Protein AF-A0A9P6BZ34-F1 (afdb_monomer)

Sequence (80 aa):
VPKMHINGHNVHCQINHSFIYEPHSGMTCGEGIKSAWSEQNHAIAFTKEQNLGHWHDTLDDFNGYWNWMKLHQLCESWVS

Secondary structure (DSSP, 8-state):
--TTTGGGS-HHHHHHT-TTSSTT-----TTHHHHHHHHHHHHHHHHTTS-HHHHHHHHHHHHHHHHHHHHHHHHHHHH-

pLDDT: mean 80.53, std 9.22, range [47.06, 91.62]

Organism: NCBI:txid1400762

Radius of gyration: 18.12 Å; Cα contacts (8 Å, |Δi|>4): 22; chains: 1; bounding box: 41×24×49 Å

Solvent-accessible surface area (backbone atoms only — not comparable to full-atom values): 4892 Å² total; per-residue (Å²): 112,57,84,78,62,33,72,80,48,57,69,70,56,38,57,78,56,30,57,87,76,39,88,91,53,69,99,68,68,77,57,60,64,52,53,56,51,59,56,51,55,66,51,54,72,64,48,73,80,45,55,80,65,59,34,50,54,50,52,51,51,54,52,49,50,54,51,50,53,51,53,50,54,50,56,56,66,76,76,111

Foldseek 3Di:
DDPVVCVPPDPVSCQVPDLVNPPPRDPDPPVVVVVLVVQVVVVVVVLVVDDPVVSVVVVCVSVVVVVVVVVVVVVVVVVD

Mean predicted aligned error: 9.15 Å

Structure (mmCIF, N/CA/C/O backbone):
data_AF-A0A9P6BZ34-F1
#
_entry.id   AF-A0A9P6BZ34-F1
#
loop_
_atom_site.group_PDB
_atom_site.id
_atom_site.type_symbol
_atom_site.label_atom_id
_atom_site.label_alt_id
_atom_site.label_comp_id
_atom_site.label_asym_id
_atom_site.label_entity_id
_atom_site.label_seq_id
_atom_site.pdbx_PDB_ins_code
_atom_site.Cartn_x
_atom_site.Cartn_y
_atom_site.Cartn_z
_atom_site.occupancy
_atom_site.B_iso_or_equiv
_atom_site.auth_seq_id
_atom_site.auth_comp_id
_atom_site.auth_asym_id
_atom_site.auth_atom_id
_atom_site.pdbx_PDB_model_num
ATOM 1 N N . VAL A 1 1 ? -3.943 -3.761 -23.334 1.00 67.44 1 VAL A N 1
ATOM 2 C CA . VAL A 1 1 ? -3.963 -5.209 -23.006 1.00 67.44 1 VAL A CA 1
ATOM 3 C C . VAL A 1 1 ? -3.357 -5.396 -21.617 1.00 67.44 1 VAL A C 1
ATOM 5 O O . VAL A 1 1 ? -2.333 -4.771 -21.369 1.00 67.44 1 VAL A O 1
ATOM 8 N N . PRO A 1 2 ? -3.965 -6.159 -20.688 1.00 75.56 2 PRO A N 1
ATOM 9 C CA . PRO A 1 2 ? -3.378 -6.399 -19.365 1.00 75.56 2 PRO A CA 1
ATOM 10 C C . PRO A 1 2 ? -1.954 -6.975 -19.449 1.00 75.56 2 PRO A C 1
ATOM 12 O O . PRO A 1 2 ? -1.688 -7.797 -20.324 1.00 75.56 2 PRO A O 1
ATOM 15 N N . LYS A 1 3 ? -1.061 -6.586 -18.525 1.00 70.81 3 LYS A N 1
ATOM 16 C CA . LYS A 1 3 ? 0.376 -6.943 -18.536 1.00 70.81 3 LYS A CA 1
ATOM 17 C C . LYS A 1 3 ? 0.637 -8.458 -18.554 1.00 70.81 3 LYS A C 1
ATOM 19 O O . LYS A 1 3 ? 1.574 -8.894 -19.201 1.00 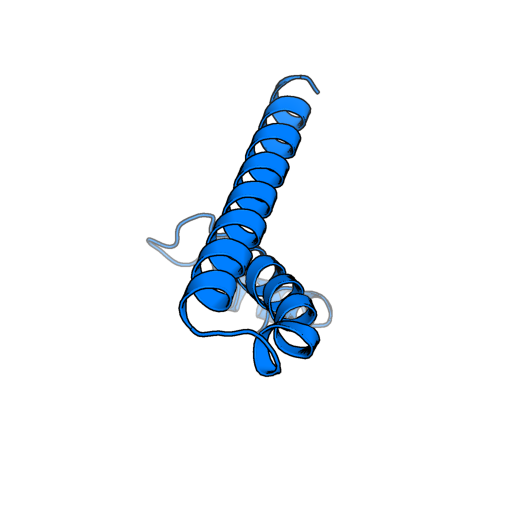70.81 3 LYS A O 1
ATOM 24 N N . MET A 1 4 ? -0.220 -9.259 -17.921 1.00 74.38 4 MET A N 1
ATOM 25 C CA . MET A 1 4 ? -0.127 -10.727 -17.974 1.00 74.38 4 MET A CA 1
ATOM 26 C C . MET A 1 4 ? -0.754 -11.327 -19.235 1.00 74.38 4 MET A C 1
ATOM 28 O O . MET A 1 4 ? -0.318 -12.364 -19.721 1.00 74.38 4 MET A O 1
ATOM 32 N N . HIS A 1 5 ? -1.767 -10.666 -19.799 1.00 82.56 5 HIS A N 1
ATOM 33 C CA . HIS A 1 5 ? -2.467 -11.149 -20.988 1.00 82.56 5 HIS A CA 1
ATOM 34 C C . HIS A 1 5 ? -1.684 -10.866 -22.280 1.00 82.56 5 HIS A C 1
ATOM 36 O O . HIS A 1 5 ? -1.752 -11.653 -23.220 1.00 82.56 5 HIS A O 1
ATOM 42 N N . ILE A 1 6 ? -0.901 -9.781 -22.322 1.00 85.06 6 ILE A N 1
ATOM 43 C CA . ILE A 1 6 ? -0.115 -9.399 -23.505 1.00 85.06 6 ILE A CA 1
ATOM 44 C C . ILE A 1 6 ? 0.999 -10.409 -23.830 1.00 85.06 6 ILE A C 1
ATOM 46 O O . ILE A 1 6 ? 1.387 -10.529 -24.987 1.00 85.06 6 ILE A O 1
ATOM 50 N N . A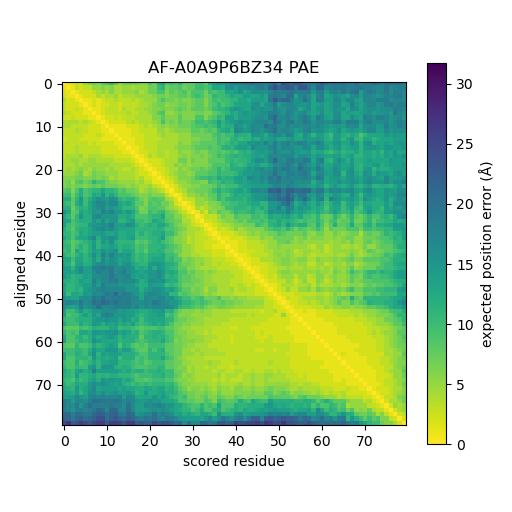SN A 1 7 ? 1.440 -11.208 -22.851 1.00 81.69 7 ASN A N 1
ATOM 51 C CA . ASN A 1 7 ? 2.428 -12.276 -23.054 1.00 81.69 7 ASN A CA 1
ATOM 52 C C . ASN A 1 7 ? 1.937 -1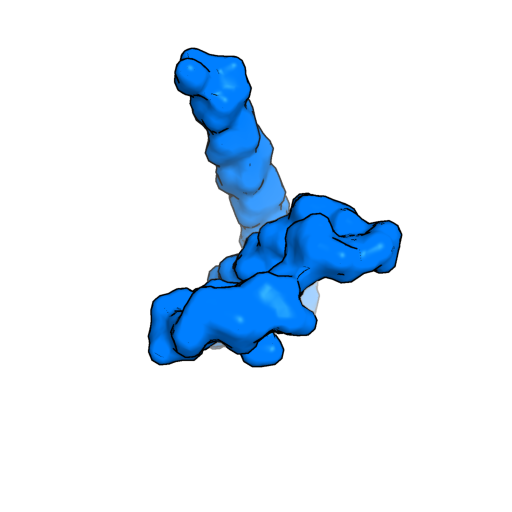3.371 -24.019 1.00 81.69 7 ASN A C 1
ATOM 54 O O .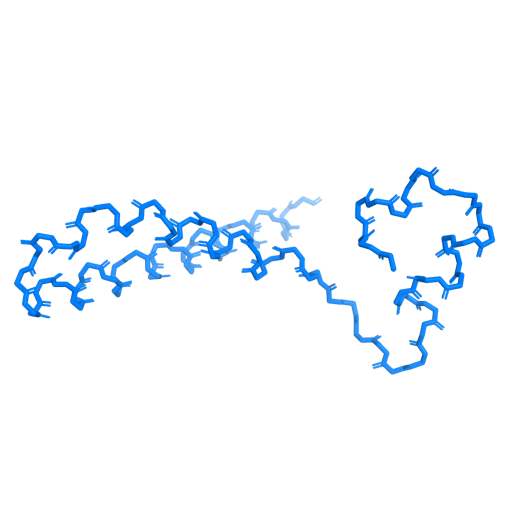 ASN A 1 7 ? 2.750 -14.042 -24.643 1.00 81.69 7 ASN A O 1
ATOM 58 N N . GLY A 1 8 ? 0.616 -13.541 -24.165 1.00 86.25 8 GLY A N 1
AT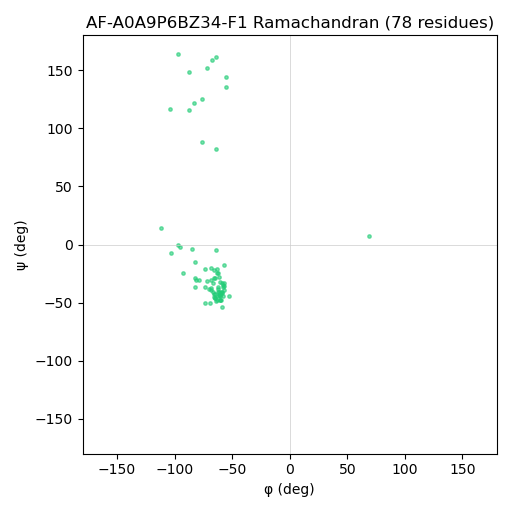OM 59 C CA . GLY A 1 8 ? 0.019 -14.460 -25.140 1.00 86.25 8 GLY A CA 1
ATOM 60 C C . GLY A 1 8 ? -0.145 -13.871 -26.546 1.00 86.25 8 GLY A C 1
ATOM 61 O O . GLY A 1 8 ? -0.605 -14.568 -27.447 1.00 86.25 8 GLY A O 1
ATOM 62 N N . HIS A 1 9 ? 0.181 -12.590 -26.744 1.00 91.50 9 HIS A N 1
ATOM 63 C CA . HIS A 1 9 ? 0.065 -11.904 -28.033 1.00 91.50 9 HIS A CA 1
ATOM 64 C C . HIS A 1 9 ? 1.411 -11.886 -28.765 1.00 91.50 9 HIS A C 1
ATOM 66 O O . HIS A 1 9 ? 2.465 -12.111 -28.173 1.00 91.50 9 HIS A O 1
ATOM 72 N N . ASN A 1 10 ? 1.382 -11.589 -30.067 1.00 90.50 10 ASN A N 1
ATOM 73 C CA . ASN A 1 10 ? 2.599 -11.447 -30.868 1.00 90.50 10 ASN A CA 1
ATOM 74 C C . ASN A 1 10 ? 3.475 -10.263 -30.402 1.00 90.50 10 ASN A C 1
ATOM 76 O O . ASN A 1 10 ? 3.007 -9.335 -29.740 1.00 90.50 10 ASN A O 1
ATOM 80 N N . VAL A 1 11 ? 4.752 -10.283 -30.796 1.00 87.88 11 VAL A N 1
ATOM 81 C CA . VAL A 1 11 ? 5.753 -9.279 -30.388 1.00 87.88 11 VAL A CA 1
ATOM 82 C C . VAL A 1 11 ? 5.332 -7.853 -30.752 1.00 87.88 11 VAL A C 1
ATOM 84 O O . VAL A 1 11 ? 5.503 -6.939 -29.953 1.00 87.88 11 VAL A O 1
ATOM 87 N N . HIS A 1 12 ? 4.721 -7.649 -31.920 1.00 88.00 12 HIS A N 1
ATOM 88 C CA . HIS A 1 12 ? 4.254 -6.324 -32.336 1.00 88.00 12 HIS A CA 1
ATOM 89 C C . HIS A 1 12 ? 3.200 -5.757 -31.369 1.00 88.00 12 HIS A C 1
ATOM 91 O O . HIS A 1 12 ? 3.235 -4.582 -31.007 1.00 88.00 12 HIS A O 1
ATOM 97 N N . CYS A 1 13 ? 2.278 -6.601 -30.906 1.00 86.44 13 CYS A N 1
ATOM 98 C CA . CYS A 1 13 ? 1.273 -6.240 -29.913 1.00 86.44 13 CYS A CA 1
ATOM 99 C C . CYS A 1 13 ? 1.917 -5.932 -28.551 1.00 86.44 13 CYS A C 1
ATOM 101 O O . CYS A 1 13 ? 1.542 -4.959 -27.896 1.00 86.44 13 CYS A O 1
ATOM 103 N N . GLN A 1 14 ? 2.915 -6.726 -28.148 1.00 85.94 14 GLN A N 1
ATOM 104 C CA . GLN A 1 14 ? 3.654 -6.517 -26.900 1.00 85.94 14 GLN A CA 1
ATOM 105 C C . GLN A 1 14 ? 4.371 -5.166 -26.874 1.00 85.94 14 GLN A C 1
ATOM 107 O O . GLN A 1 14 ? 4.308 -4.477 -25.860 1.00 85.94 14 GLN A O 1
ATOM 112 N N . ILE A 1 15 ? 4.992 -4.759 -27.983 1.00 85.25 15 ILE A N 1
ATOM 113 C CA . ILE A 1 15 ? 5.689 -3.470 -28.088 1.00 85.25 15 ILE A CA 1
ATOM 114 C C . ILE A 1 15 ? 4.685 -2.311 -28.069 1.00 85.25 15 ILE A C 1
ATOM 116 O O . ILE A 1 15 ? 4.816 -1.417 -27.239 1.00 85.25 15 ILE A O 1
ATOM 120 N N . ASN A 1 16 ? 3.641 -2.360 -28.904 1.00 86.00 16 ASN A N 1
ATOM 121 C CA . ASN A 1 16 ? 2.643 -1.284 -28.994 1.00 86.00 16 ASN A CA 1
ATOM 122 C C . ASN A 1 16 ? 1.836 -1.063 -27.707 1.00 86.00 16 ASN A C 1
ATOM 124 O O . ASN A 1 16 ? 1.278 0.011 -27.511 1.00 86.00 16 ASN A O 1
ATOM 128 N N . HIS A 1 17 ? 1.719 -2.078 -26.850 1.00 82.00 17 HIS A N 1
ATOM 129 C CA . HIS A 1 17 ? 0.982 -1.986 -25.587 1.00 82.00 17 HIS A CA 1
ATOM 130 C C . HIS A 1 17 ? 1.884 -2.050 -24.354 1.00 82.00 17 HIS A C 1
ATOM 132 O O . HIS A 1 17 ? 1.395 -2.252 -23.238 1.00 82.00 17 HIS A O 1
ATOM 138 N N . SER A 1 18 ? 3.195 -1.892 -24.529 1.00 82.00 18 SER A N 1
ATOM 139 C CA . SER A 1 18 ? 4.124 -1.841 -23.412 1.00 82.00 18 SER A CA 1
ATOM 140 C C . SER A 1 18 ? 4.245 -0.416 -22.897 1.00 82.00 18 SER A C 1
ATOM 142 O O . SER A 1 18 ? 4.811 0.457 -23.546 1.00 82.00 18 SER A O 1
ATOM 144 N N . PHE A 1 19 ? 3.813 -0.224 -21.652 1.00 75.88 19 PHE A N 1
ATOM 145 C CA . PHE A 1 19 ? 4.036 1.012 -20.904 1.00 75.88 19 PHE A CA 1
ATOM 146 C C . PHE A 1 19 ? 5.518 1.393 -20.776 1.00 75.88 19 PHE A C 1
ATOM 148 O O . PHE A 1 19 ? 5.817 2.546 -20.525 1.00 75.88 19 PHE A O 1
ATOM 155 N N . ILE A 1 20 ? 6.458 0.466 -20.993 1.00 78.38 20 ILE A N 1
ATOM 156 C CA . ILE A 1 20 ? 7.898 0.774 -20.965 1.00 78.38 20 ILE A CA 1
ATOM 157 C C . ILE A 1 20 ? 8.298 1.665 -22.152 1.00 78.38 20 ILE A C 1
ATOM 159 O O . ILE A 1 20 ? 9.230 2.453 -22.035 1.00 78.38 20 ILE A O 1
ATOM 163 N N . TYR A 1 21 ? 7.604 1.545 -23.287 1.00 79.94 21 TYR A N 1
ATOM 164 C CA . TYR A 1 21 ? 7.884 2.336 -24.489 1.00 79.94 21 TYR A CA 1
ATOM 165 C C . TYR A 1 21 ? 6.995 3.580 -24.599 1.00 79.94 21 TYR A C 1
ATOM 167 O O . TYR A 1 21 ? 7.166 4.363 -25.531 1.00 79.94 21 TYR A O 1
ATOM 175 N N . GLU A 1 22 ? 6.070 3.777 -23.654 1.00 80.50 22 GLU A N 1
ATOM 176 C CA . GLU A 1 22 ? 5.185 4.936 -23.634 1.00 80.50 22 GLU A CA 1
ATOM 177 C C . GLU A 1 22 ? 5.908 6.133 -22.986 1.00 80.50 22 GLU A C 1
ATOM 179 O O . GLU A 1 22 ? 6.334 6.043 -21.825 1.00 80.50 22 GLU A O 1
ATOM 184 N N . PRO A 1 23 ? 6.060 7.267 -23.695 1.00 80.38 23 PRO A N 1
ATOM 185 C CA . PRO A 1 23 ? 6.716 8.448 -23.150 1.00 80.38 23 PRO A CA 1
ATOM 186 C C . PRO A 1 23 ? 6.055 8.907 -21.846 1.00 80.38 23 PRO A C 1
ATOM 188 O O . PRO A 1 23 ? 4.834 9.021 -21.766 1.00 80.38 23 PRO A O 1
ATOM 191 N N . HIS A 1 24 ? 6.871 9.237 -20.842 1.00 80.94 24 HIS A N 1
ATOM 192 C CA . HIS A 1 24 ? 6.435 9.684 -19.506 1.00 80.94 24 HIS A CA 1
ATOM 193 C C . HIS A 1 24 ? 5.753 8.613 -18.643 1.00 80.94 24 HIS A C 1
ATOM 195 O 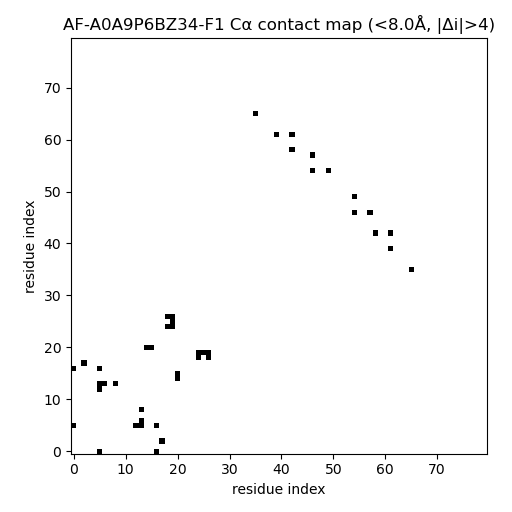O . HIS A 1 24 ? 5.267 8.924 -17.553 1.00 80.94 24 HIS A O 1
ATOM 201 N N . SER A 1 25 ? 5.737 7.352 -19.073 1.00 77.75 25 SER A N 1
ATOM 202 C CA . SER A 1 25 ? 5.291 6.268 -18.208 1.00 77.75 25 SER A CA 1
ATOM 203 C C . SER A 1 25 ? 6.377 5.921 -17.188 1.00 77.75 25 SER A C 1
ATOM 205 O O . SER A 1 25 ? 7.523 5.640 -17.538 1.00 77.75 25 SER A O 1
ATOM 207 N N . GLY A 1 26 ? 6.029 5.948 -15.902 1.00 72.00 26 GLY A N 1
ATOM 208 C CA . GLY A 1 26 ? 6.902 5.422 -14.856 1.00 72.00 26 GLY A CA 1
ATOM 209 C C . GLY A 1 26 ? 6.942 3.894 -14.902 1.00 72.00 26 GLY A C 1
ATOM 210 O O . GLY A 1 26 ? 5.947 3.259 -15.262 1.00 72.00 26 GLY A O 1
ATOM 211 N N . MET A 1 27 ? 8.054 3.289 -14.462 1.00 70.69 27 MET A N 1
ATOM 212 C CA . MET A 1 27 ? 8.098 1.856 -14.142 1.00 70.69 27 MET A CA 1
ATOM 213 C C . MET A 1 27 ? 7.167 1.574 -12.961 1.00 70.69 27 MET A C 1
ATOM 215 O O . MET A 1 27 ? 7.565 1.535 -11.801 1.00 70.69 27 MET A O 1
ATOM 219 N N . THR A 1 28 ? 5.888 1.427 -13.271 1.00 64.88 28 THR A N 1
ATOM 220 C CA . THR A 1 28 ? 4.830 1.179 -12.309 1.00 64.88 28 THR A CA 1
ATOM 221 C C . THR A 1 28 ? 4.451 -0.289 -12.400 1.00 64.88 28 THR A C 1
ATOM 223 O O . THR A 1 28 ? 3.966 -0.778 -13.423 1.00 64.88 28 THR A O 1
ATOM 226 N N . CYS A 1 29 ? 4.674 -1.023 -11.312 1.00 66.69 29 CYS A N 1
ATOM 227 C CA . CYS A 1 29 ? 4.081 -2.341 -11.159 1.00 66.69 29 CYS A CA 1
ATOM 228 C C . CYS A 1 29 ? 2.600 -2.159 -10.800 1.00 66.69 29 CYS A C 1
ATOM 230 O O . CYS A 1 29 ? 2.228 -2.085 -9.630 1.00 66.69 29 CYS A O 1
ATOM 232 N N . GLY A 1 30 ? 1.742 -2.065 -11.819 1.00 64.88 30 GLY A N 1
ATOM 233 C CA . GLY A 1 3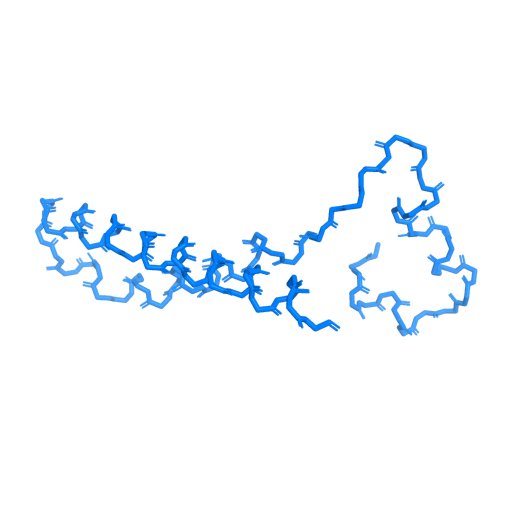0 ? 0.288 -1.951 -11.645 1.00 64.88 30 GLY A CA 1
ATOM 234 C C . GLY A 1 30 ? -0.372 -3.179 -10.998 1.00 64.88 30 GLY A C 1
ATOM 235 O O . GLY A 1 30 ? -1.574 -3.163 -10.740 1.00 64.88 30 GLY A O 1
ATOM 236 N N . GLU A 1 31 ? 0.382 -4.248 -10.740 1.00 67.19 31 GLU A N 1
ATOM 237 C CA . GLU A 1 31 ? -0.083 -5.414 -9.983 1.00 67.19 31 GLU A CA 1
ATOM 238 C C . GLU A 1 31 ? -0.028 -5.189 -8.473 1.00 67.19 31 GLU A C 1
ATOM 240 O O . GLU A 1 31 ? -0.907 -5.681 -7.770 1.00 67.19 31 GLU A O 1
ATOM 245 N N . GLY A 1 32 ? 0.907 -4.372 -7.972 1.00 64.94 32 GLY A N 1
ATOM 246 C CA . GLY A 1 32 ? 1.061 -4.145 -6.531 1.00 64.94 32 GLY A CA 1
ATOM 247 C C . GLY A 1 32 ? -0.211 -3.610 -5.864 1.00 64.94 32 GLY A C 1
ATOM 248 O O . GLY A 1 32 ? -0.561 -4.027 -4.761 1.00 64.94 32 GLY A O 1
ATOM 249 N N . ILE A 1 33 ? -0.961 -2.748 -6.560 1.00 66.44 33 ILE A N 1
ATOM 250 C CA . ILE A 1 33 ? -2.240 -2.228 -6.055 1.00 66.44 33 ILE A CA 1
ATOM 251 C C . ILE A 1 33 ? -3.359 -3.279 -6.069 1.00 66.44 33 ILE A C 1
ATOM 253 O O . ILE A 1 33 ? -4.223 -3.276 -5.195 1.00 66.44 33 ILE A O 1
ATOM 257 N N . LYS A 1 34 ? -3.331 -4.210 -7.029 1.00 68.38 34 LYS A N 1
ATOM 258 C CA . LYS A 1 34 ? -4.327 -5.284 -7.138 1.00 68.38 34 LYS A CA 1
ATOM 259 C C . LYS A 1 34 ? -4.120 -6.352 -6.070 1.00 68.38 34 LYS A C 1
ATOM 261 O O . LYS A 1 34 ? -5.105 -6.852 -5.535 1.00 68.38 34 LYS A O 1
ATOM 266 N N . SER A 1 35 ? -2.869 -6.655 -5.728 1.00 70.06 35 SER A N 1
ATOM 267 C CA . SER A 1 35 ? -2.549 -7.601 -4.655 1.00 70.06 35 SER A CA 1
ATOM 268 C C . SER A 1 35 ? -3.016 -7.087 -3.294 1.00 70.06 35 SER A C 1
ATOM 270 O O . SER A 1 35 ? -3.698 -7.811 -2.580 1.00 70.06 35 SER A O 1
ATOM 272 N N . ALA A 1 36 ? -2.759 -5.814 -2.971 1.00 73.12 36 ALA A N 1
ATOM 273 C CA . ALA A 1 36 ? -3.240 -5.220 -1.720 1.00 73.12 36 ALA A CA 1
ATOM 274 C C . ALA A 1 36 ? -4.774 -5.278 -1.598 1.00 73.12 36 ALA A C 1
ATOM 276 O O . ALA A 1 36 ? -5.305 -5.612 -0.541 1.00 73.12 36 ALA A O 1
ATOM 277 N N . TRP A 1 37 ? -5.487 -5.016 -2.697 1.00 77.69 37 TRP A N 1
ATOM 278 C CA . TRP A 1 37 ? -6.945 -5.116 -2.730 1.00 77.69 37 TRP A CA 1
ATOM 279 C C . TRP A 1 37 ? -7.456 -6.556 -2.552 1.00 77.69 37 TRP A C 1
ATOM 281 O O . TRP A 1 37 ? -8.399 -6.784 -1.796 1.00 77.69 37 TRP A O 1
ATOM 291 N N . SER A 1 38 ? -6.824 -7.540 -3.203 1.00 82.12 38 SER A N 1
ATOM 292 C CA . SER A 1 38 ? -7.182 -8.959 -3.043 1.00 82.12 38 SER A CA 1
ATOM 293 C C . SER A 1 38 ? -7.097 -9.410 -1.588 1.00 82.12 38 SER A C 1
ATOM 295 O O . SER A 1 38 ? -7.904 -10.209 -1.130 1.00 82.12 38 SER A O 1
ATOM 297 N N . GLU A 1 39 ? -6.128 -8.885 -0.857 1.00 78.62 39 GLU A N 1
ATOM 298 C CA . GLU A 1 39 ? -5.861 -9.304 0.510 1.00 78.62 39 GLU A CA 1
ATOM 299 C C . GLU A 1 39 ? -6.790 -8.609 1.499 1.00 78.62 39 GLU A C 1
ATOM 301 O O . GLU A 1 39 ? -7.310 -9.238 2.418 1.00 78.62 39 GLU A O 1
ATOM 306 N N . GLN A 1 40 ? -7.115 -7.339 1.249 1.00 81.56 40 GLN A N 1
ATOM 307 C CA . GLN A 1 40 ? -8.194 -6.653 1.959 1.00 81.56 40 GLN A CA 1
ATOM 308 C C . GLN A 1 40 ? -9.542 -7.364 1.772 1.00 81.56 40 GLN A C 1
ATOM 310 O O . GLN A 1 40 ? -10.336 -7.411 2.710 1.00 81.56 40 GLN A O 1
ATOM 315 N N . ASN A 1 41 ? -9.797 -7.984 0.612 1.00 83.88 41 ASN A N 1
ATOM 316 C CA . ASN A 1 41 ? -11.026 -8.753 0.397 1.00 83.88 41 ASN A CA 1
ATOM 317 C C . ASN A 1 41 ? -11.162 -9.951 1.352 1.00 83.88 41 ASN A C 1
ATOM 319 O O . ASN A 1 41 ? -12.288 -10.311 1.697 1.00 83.88 41 ASN A O 1
ATOM 323 N N . HIS A 1 42 ? -10.061 -10.538 1.834 1.00 80.62 42 HIS A N 1
ATOM 324 C CA . HIS A 1 42 ? -10.124 -11.575 2.870 1.00 80.62 42 HIS A CA 1
ATOM 325 C C . HIS A 1 42 ? -10.634 -11.016 4.206 1.00 80.62 42 HIS A C 1
ATOM 327 O O . HIS A 1 42 ? -11.377 -11.695 4.917 1.00 80.62 42 HIS A O 1
ATOM 333 N N . ALA A 1 43 ? -10.320 -9.754 4.516 1.00 81.12 43 ALA A N 1
ATOM 334 C CA . ALA A 1 43 ? -10.791 -9.097 5.729 1.00 81.12 43 ALA A CA 1
ATOM 335 C C . ALA A 1 43 ? -12.278 -8.708 5.685 1.00 81.12 43 ALA A C 1
ATOM 337 O O . ALA A 1 43 ? -12.923 -8.585 6.729 1.00 81.12 43 ALA A O 1
ATOM 338 N N . ILE A 1 44 ? -12.867 -8.582 4.490 1.00 81.19 44 ILE A N 1
ATOM 339 C CA . ILE A 1 44 ? -14.279 -8.201 4.299 1.00 81.19 44 ILE A CA 1
ATOM 340 C C . ILE A 1 44 ? -15.249 -9.193 4.956 1.00 81.19 44 ILE A C 1
ATOM 342 O O . ILE A 1 44 ? -16.337 -8.805 5.377 1.00 81.19 44 ILE A O 1
ATOM 346 N N . ALA A 1 45 ? -14.906 -10.481 5.025 1.00 81.44 45 ALA A N 1
ATOM 347 C CA . ALA A 1 45 ? -15.827 -11.496 5.532 1.00 81.44 45 ALA A CA 1
ATOM 348 C C . ALA A 1 45 ? -16.146 -11.305 7.023 1.00 81.44 45 ALA A C 1
ATOM 350 O O . ALA A 1 45 ? -17.314 -11.348 7.397 1.00 81.44 45 ALA A O 1
ATOM 351 N N . PHE A 1 46 ? -15.130 -11.045 7.850 1.00 79.94 46 PHE A N 1
ATOM 352 C CA . PHE A 1 46 ? -15.294 -10.946 9.303 1.00 79.94 46 PHE A CA 1
ATOM 353 C C . PHE A 1 46 ? -15.549 -9.512 9.789 1.00 79.94 46 PHE A C 1
ATOM 355 O O . PHE A 1 46 ? -16.199 -9.313 10.811 1.00 79.94 46 PHE A O 1
ATOM 362 N N . THR A 1 47 ? -15.119 -8.499 9.028 1.00 85.38 47 THR A N 1
ATOM 363 C CA . THR A 1 47 ? -15.366 -7.077 9.337 1.00 85.38 47 THR A CA 1
ATOM 364 C C . THR A 1 47 ? -16.848 -6.689 9.330 1.00 85.38 47 THR A C 1
ATOM 366 O O . THR A 1 47 ? -17.222 -5.708 9.965 1.00 85.38 47 THR A O 1
ATOM 369 N N . LYS A 1 48 ? -17.709 -7.472 8.667 1.00 85.50 48 LYS A N 1
ATOM 370 C CA . LYS A 1 48 ? -19.164 -7.237 8.588 1.00 85.50 48 LYS A CA 1
ATOM 371 C C . LYS A 1 48 ? -19.899 -7.372 9.918 1.00 85.50 48 LYS A C 1
ATOM 373 O O . LYS A 1 48 ? -20.946 -6.757 10.087 1.00 85.50 48 LYS A O 1
ATOM 378 N N . GLU A 1 49 ? -19.387 -8.196 10.824 1.00 89.75 49 GLU A N 1
ATOM 379 C CA . GLU A 1 49 ? -20.035 -8.497 12.108 1.00 89.75 49 GLU A CA 1
ATOM 380 C C . GLU A 1 49 ? -19.473 -7.647 13.255 1.00 89.75 49 GLU A C 1
ATOM 382 O O . GLU A 1 49 ? -19.893 -7.769 14.405 1.00 89.75 49 GLU A O 1
ATOM 387 N N . GLN A 1 50 ? -18.502 -6.786 12.955 1.00 90.75 50 GLN A N 1
ATOM 388 C CA . GLN A 1 50 ? -17.763 -6.043 13.962 1.00 90.75 50 GLN A CA 1
ATOM 389 C C . GLN A 1 50 ? -18.460 -4.734 14.313 1.00 90.75 50 GLN A C 1
ATOM 391 O O . GLN A 1 50 ? -19.131 -4.106 13.493 1.00 90.75 50 GLN A O 1
ATOM 396 N N . ASN A 1 51 ? -18.298 -4.311 15.567 1.00 90.56 51 ASN A N 1
ATOM 397 C CA . ASN A 1 51 ? -18.770 -3.001 15.994 1.00 90.56 51 ASN A CA 1
ATOM 398 C C . ASN A 1 51 ? -17.945 -1.887 15.312 1.00 90.56 51 ASN A C 1
ATOM 400 O O . ASN A 1 51 ? -16.830 -2.116 14.850 1.00 90.56 51 ASN A O 1
ATOM 404 N N . LEU A 1 52 ? -18.498 -0.674 15.244 1.00 81.62 52 LEU A N 1
ATOM 405 C CA . LEU A 1 52 ? -17.942 0.425 14.440 1.00 81.62 52 LEU A CA 1
ATOM 406 C C . LEU A 1 52 ? -16.495 0.807 14.804 1.00 81.62 52 LEU A C 1
ATOM 408 O O . LEU A 1 52 ? -15.725 1.169 13.921 1.00 81.62 52 LEU A O 1
ATOM 412 N N . GLY A 1 53 ? -16.132 0.725 16.089 1.00 88.56 53 GLY A N 1
ATOM 413 C CA .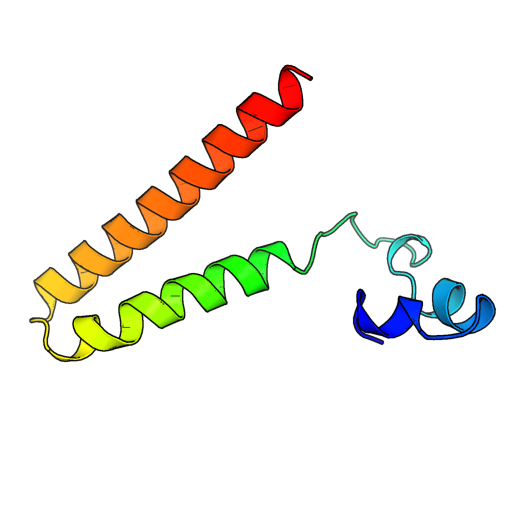 GLY A 1 53 ? -14.766 0.995 16.548 1.00 88.56 53 GLY A CA 1
ATOM 414 C C . GLY A 1 53 ? -13.811 -0.138 16.184 1.00 88.56 53 GLY A C 1
ATOM 415 O O . GLY A 1 53 ? -12.803 0.082 15.526 1.00 88.56 53 GLY A O 1
ATOM 416 N N . HIS A 1 54 ? -14.195 -1.370 16.511 1.00 87.00 54 HIS A N 1
ATOM 417 C CA . HIS A 1 54 ? -13.383 -2.558 16.258 1.00 87.00 54 HIS A CA 1
ATOM 418 C C . HIS A 1 54 ? -13.184 -2.819 14.758 1.00 87.00 54 HIS A C 1
ATOM 420 O O . HIS A 1 54 ? -12.159 -3.360 14.350 1.00 87.00 54 HIS A O 1
ATOM 426 N N . TRP A 1 55 ? -14.143 -2.407 13.924 1.00 89.75 55 TRP A N 1
ATOM 427 C CA . TRP A 1 55 ? -14.009 -2.422 12.471 1.00 89.75 55 TRP A CA 1
ATOM 428 C C . TRP A 1 55 ? -12.853 -1.540 11.984 1.00 89.75 55 TRP A C 1
ATOM 430 O O . TRP A 1 55 ? -12.046 -1.992 11.172 1.00 89.75 55 TRP A O 1
ATOM 440 N N . HIS A 1 56 ? -12.759 -0.307 12.487 1.00 89.31 56 HIS A N 1
ATOM 441 C CA . HIS A 1 56 ? -11.665 0.600 12.143 1.00 89.31 56 HIS A CA 1
ATOM 442 C C . HIS A 1 56 ? -10.319 0.061 12.620 1.00 89.31 56 HIS A C 1
ATOM 444 O O . HIS A 1 56 ? -9.401 -0.030 11.809 1.00 89.31 56 HIS A O 1
ATOM 450 N N . ASP A 1 57 ? -10.231 -0.362 13.882 1.00 91.62 57 ASP A N 1
ATOM 451 C CA . ASP A 1 57 ? -8.981 -0.878 14.456 1.00 91.62 57 ASP A CA 1
ATOM 452 C C . ASP A 1 57 ? -8.472 -2.096 13.666 1.00 91.62 57 ASP A C 1
ATOM 454 O O . ASP A 1 57 ? -7.299 -2.189 13.311 1.00 91.62 57 ASP A O 1
ATOM 458 N N . THR A 1 58 ? -9.388 -2.988 13.278 1.00 90.19 58 THR A N 1
ATOM 459 C CA . THR A 1 58 ? -9.081 -4.158 12.446 1.00 90.19 58 THR A CA 1
ATOM 460 C C . THR A 1 58 ? -8.514 -3.775 11.081 1.00 90.19 58 THR A C 1
ATOM 462 O O . THR A 1 58 ? -7.570 -4.406 10.606 1.00 90.19 58 THR A O 1
ATOM 465 N N . LEU A 1 59 ? -9.104 -2.783 10.408 1.00 89.19 59 LEU A N 1
ATOM 466 C CA . LEU A 1 59 ? -8.626 -2.351 9.095 1.00 89.19 59 LEU A CA 1
ATOM 467 C C . LEU A 1 59 ? -7.255 -1.675 9.184 1.00 89.19 59 LEU A C 1
ATOM 469 O O . LEU A 1 59 ? -6.426 -1.884 8.294 1.00 89.19 59 LEU A O 1
ATOM 473 N N . ASP A 1 60 ? -7.008 -0.902 10.240 1.00 91.44 60 ASP A N 1
ATOM 474 C CA . ASP A 1 60 ? -5.712 -0.269 10.484 1.00 91.44 60 ASP A CA 1
ATOM 475 C C . ASP A 1 60 ? -4.620 -1.313 10.740 1.00 91.44 60 ASP A C 1
ATOM 477 O O . ASP A 1 60 ? -3.576 -1.268 10.084 1.00 91.44 60 ASP A O 1
ATOM 481 N N . ASP A 1 61 ? -4.888 -2.319 11.577 1.00 90.75 61 ASP A N 1
ATOM 482 C CA . ASP A 1 61 ? -3.962 -3.431 11.818 1.00 90.75 61 ASP A CA 1
ATOM 483 C C . ASP A 1 61 ? -3.662 -4.210 10.531 1.00 90.75 61 ASP A C 1
ATOM 485 O O . ASP A 1 61 ? -2.504 -4.510 10.222 1.00 90.75 61 ASP A O 1
ATOM 489 N N . PHE A 1 62 ? -4.689 -4.497 9.726 1.00 89.94 62 PHE A N 1
ATOM 490 C CA . PHE A 1 62 ? -4.534 -5.249 8.481 1.00 89.94 62 PHE A CA 1
ATOM 491 C C . PHE A 1 62 ? -3.693 -4.484 7.448 1.00 89.94 62 PHE A C 1
ATOM 493 O O . PHE A 1 62 ? -2.804 -5.047 6.798 1.00 89.94 62 PHE A O 1
ATOM 500 N N . ASN A 1 63 ? -3.935 -3.178 7.312 1.00 88.81 63 ASN A N 1
ATOM 501 C CA . ASN A 1 63 ? -3.161 -2.311 6.427 1.00 88.81 63 ASN A CA 1
ATOM 502 C C . ASN A 1 63 ? -1.731 -2.096 6.949 1.00 88.81 63 ASN A C 1
ATOM 504 O O . ASN A 1 63 ? -0.783 -2.087 6.156 1.00 88.81 63 ASN A O 1
ATOM 508 N N . GLY A 1 64 ? -1.562 -1.965 8.267 1.00 91.12 64 GLY A N 1
ATOM 509 C CA . GLY A 1 64 ? -0.269 -1.869 8.941 1.00 91.12 64 GLY A CA 1
ATOM 510 C C . GLY A 1 64 ? 0.590 -3.110 8.706 1.00 91.12 64 GLY A C 1
ATOM 511 O O . GLY A 1 64 ? 1.736 -2.990 8.264 1.00 91.12 64 GLY A O 1
ATOM 512 N N . TYR A 1 65 ? 0.014 -4.301 8.881 1.00 89.12 65 TYR A N 1
ATOM 513 C CA . TYR A 1 65 ? 0.665 -5.572 8.565 1.00 89.12 65 TYR A CA 1
ATOM 514 C C . TYR A 1 65 ? 1.085 -5.649 7.091 1.00 89.12 65 TYR A C 1
ATOM 516 O O . TYR A 1 65 ? 2.223 -6.009 6.781 1.00 89.12 65 TYR A O 1
ATOM 524 N N . TRP A 1 66 ? 0.217 -5.229 6.166 1.00 86.12 66 TRP A N 1
ATOM 525 C CA . TRP A 1 66 ? 0.566 -5.196 4.745 1.00 86.12 66 TRP A CA 1
ATOM 526 C C . TRP A 1 66 ? 1.718 -4.247 4.424 1.00 86.12 66 TRP A C 1
ATOM 528 O O . TRP A 1 66 ? 2.544 -4.542 3.559 1.00 86.12 66 TRP A O 1
ATOM 538 N N . ASN A 1 67 ? 1.800 -3.104 5.100 1.00 87.88 67 ASN A N 1
ATOM 539 C CA . ASN A 1 67 ? 2.924 -2.187 4.940 1.00 87.88 67 ASN A CA 1
ATOM 540 C C . ASN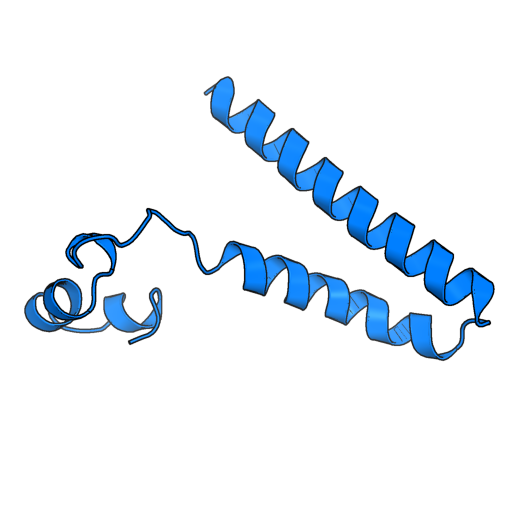 A 1 67 ? 4.221 -2.778 5.504 1.00 87.88 67 ASN A C 1
ATOM 542 O O . ASN A 1 67 ? 5.264 -2.662 4.860 1.00 87.88 67 ASN A O 1
ATOM 546 N N . TRP A 1 68 ? 4.148 -3.470 6.642 1.00 89.00 68 TRP A N 1
ATOM 547 C CA . TRP A 1 68 ? 5.282 -4.192 7.215 1.00 89.00 68 TRP A CA 1
ATOM 548 C C . TRP A 1 68 ? 5.825 -5.269 6.265 1.00 89.00 68 TRP A C 1
ATOM 550 O O . TRP A 1 68 ? 7.024 -5.304 5.994 1.00 89.00 68 TRP A O 1
ATOM 560 N N . MET A 1 69 ? 4.949 -6.093 5.684 1.00 87.56 69 MET A N 1
ATOM 561 C CA . MET A 1 69 ? 5.351 -7.133 4.730 1.00 87.56 69 MET A CA 1
ATOM 562 C C . MET A 1 69 ? 6.059 -6.553 3.499 1.00 87.56 69 MET A C 1
ATOM 564 O O . MET A 1 69 ? 7.079 -7.091 3.068 1.00 87.56 69 MET A O 1
ATOM 568 N N . LYS A 1 70 ? 5.574 -5.423 2.964 1.00 83.94 70 LYS A N 1
ATOM 569 C CA . LYS A 1 70 ? 6.241 -4.716 1.855 1.00 83.94 70 LYS A CA 1
ATOM 570 C C . LYS A 1 70 ? 7.631 -4.225 2.257 1.00 83.94 70 LYS A C 1
ATOM 572 O O . LYS A 1 70 ? 8.569 -4.377 1.483 1.00 83.94 70 LYS A O 1
ATOM 577 N N . LEU A 1 71 ? 7.772 -3.647 3.451 1.00 88.00 71 LEU A N 1
ATOM 578 C CA . LEU A 1 71 ? 9.061 -3.171 3.955 1.00 88.00 71 LEU A CA 1
ATOM 579 C C . LEU A 1 71 ? 10.069 -4.320 4.093 1.00 88.00 71 LEU A C 1
ATOM 581 O O . LEU A 1 71 ? 11.221 -4.170 3.690 1.00 88.00 71 LEU A O 1
ATOM 585 N N . HIS A 1 72 ? 9.628 -5.464 4.617 1.00 87.75 72 HIS A N 1
ATOM 586 C CA . HIS A 1 72 ? 10.473 -6.646 4.764 1.00 87.75 72 HIS A CA 1
ATOM 587 C C . HIS A 1 72 ? 10.945 -7.185 3.406 1.00 87.75 72 HIS A C 1
ATOM 589 O O . HIS A 1 72 ? 12.140 -7.381 3.210 1.00 87.75 72 HIS A O 1
ATOM 595 N N . GLN A 1 73 ? 10.029 -7.339 2.444 1.00 81.94 73 GLN A N 1
ATOM 596 C CA . GLN A 1 73 ? 10.356 -7.798 1.085 1.00 81.94 73 GLN A CA 1
ATOM 597 C C . GLN A 1 73 ? 11.297 -6.839 0.354 1.00 81.94 73 GLN A C 1
ATOM 599 O O . GLN A 1 73 ? 12.202 -7.274 -0.355 1.00 81.94 73 GLN A O 1
ATOM 604 N N . LEU A 1 74 ? 11.106 -5.528 0.541 1.00 80.81 74 LEU A N 1
ATOM 605 C CA . LEU A 1 74 ? 12.048 -4.541 0.032 1.00 80.81 74 LEU A CA 1
ATOM 606 C C . LEU A 1 74 ? 13.426 -4.796 0.635 1.00 80.81 74 LEU A C 1
ATOM 608 O O . LEU A 1 74 ? 14.366 -4.987 -0.126 1.00 80.81 74 LEU A O 1
ATOM 612 N N . CYS A 1 75 ? 13.543 -4.866 1.964 1.00 75.38 75 CYS A N 1
ATOM 613 C CA . CYS A 1 75 ? 14.814 -5.103 2.656 1.00 75.38 75 CYS A CA 1
ATOM 614 C C . CYS A 1 75 ? 15.544 -6.358 2.144 1.00 75.38 75 CYS A C 1
ATOM 616 O O . CYS A 1 75 ? 16.735 -6.290 1.858 1.00 75.38 75 CYS A O 1
ATOM 618 N N . GLU A 1 76 ? 14.831 -7.469 1.944 1.00 70.00 76 GLU A N 1
ATOM 619 C CA . GLU A 1 76 ? 15.407 -8.701 1.384 1.00 70.00 76 GLU A CA 1
ATOM 620 C C . GLU A 1 76 ? 15.949 -8.509 -0.040 1.00 70.00 76 GLU A C 1
ATOM 622 O O . GLU A 1 76 ? 17.042 -8.982 -0.343 1.00 70.00 76 GLU A O 1
ATOM 627 N N . SER A 1 77 ? 15.243 -7.758 -0.893 1.00 67.00 77 SER A N 1
ATOM 628 C CA . SER A 1 77 ? 15.693 -7.473 -2.266 1.00 67.00 77 SER A CA 1
ATOM 629 C C . SER A 1 77 ? 16.934 -6.576 -2.353 1.00 67.00 77 SER A C 1
ATOM 631 O O . SER A 1 77 ? 17.606 -6.575 -3.378 1.00 67.00 77 SER A O 1
ATOM 633 N N . TRP A 1 78 ? 17.254 -5.815 -1.298 1.00 59.12 78 TRP A N 1
ATOM 634 C CA . TRP A 1 78 ? 18.462 -4.978 -1.243 1.00 59.12 78 TRP A CA 1
ATOM 635 C C . TRP A 1 78 ? 19.717 -5.760 -0.833 1.00 59.12 78 TRP A C 1
ATOM 637 O O . TRP A 1 78 ? 20.825 -5.242 -0.974 1.00 59.12 78 TRP A O 1
ATOM 647 N N . VAL A 1 79 ? 19.554 -6.970 -0.290 1.00 59.94 79 VAL A N 1
ATOM 648 C CA . VAL A 1 79 ? 20.649 -7.796 0.249 1.00 59.94 79 VAL A CA 1
ATOM 649 C C . VAL A 1 79 ? 21.042 -8.937 -0.710 1.00 59.94 79 VAL A C 1
ATOM 651 O O . VAL A 1 79 ? 22.063 -9.588 -0.492 1.00 59.94 79 VAL A O 1
ATOM 654 N N . SER A 1 80 ? 20.286 -9.151 -1.794 1.00 47.06 80 SER A N 1
ATOM 655 C CA . SER A 1 80 ? 20.581 -10.100 -2.884 1.00 47.06 80 SER A CA 1
ATOM 656 C C . SER A 1 80 ? 21.176 -9.420 -4.112 1.00 47.06 80 SER A C 1
ATOM 658 O O . SER A 1 80 ? 22.130 -9.983 -4.690 1.00 47.06 80 SER A O 1
#

InterPro domains:
  IPR040521 Kyakuja-Dileera-Zisupton transposase [PF18758] (1-67)